Protein AF-A0A9D3BS03-F1 (afdb_monomer)

Mean predicted aligned error: 6.35 Å

Secondary structure (DSSP, 8-state):
-B-TTS-B-------S-SSPPPPTTS-GGGSPP-HHHHHHHHHHHHHTT---SPP-------HIIIIITT---HHHHTTEEEETTEEEE--SSTT--

InterPro domains:
  IPR024869 FAM20 [PTHR12450] (1-86)

Solvent-accessible surface area (backbone atoms only — not comparable to full-atom values): 6542 Å² total; per-residue (Å²): 88,78,47,97,84,75,47,74,48,91,82,65,64,83,76,68,63,91,89,61,74,83,60,87,89,54,53,82,91,70,55,81,78,46,42,66,56,54,38,50,48,30,55,49,32,52,74,74,66,67,71,78,60,71,93,57,79,90,76,94,73,57,60,57,75,71,41,57,75,6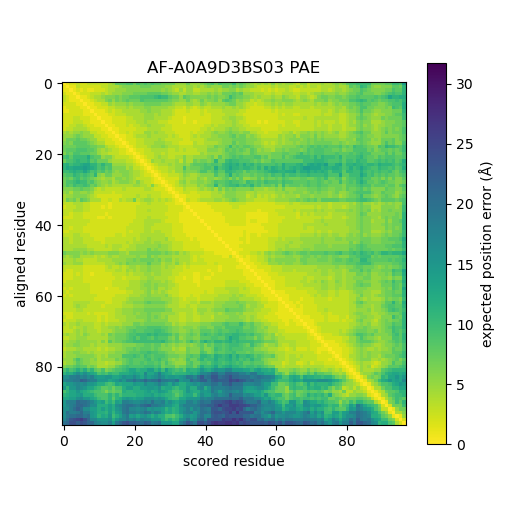4,55,84,50,67,72,62,56,68,35,53,47,78,50,99,92,46,82,45,73,46,57,99,54,102,77,49,121

Radius of gyration: 15.88 Å; Cα contacts (8 Å, |Δi|>4): 71; chains: 1; bounding box: 34×39×36 Å

Structure (mmCIF, N/CA/C/O backbone):
data_AF-A0A9D3BS03-F1
#
_entry.id   AF-A0A9D3BS03-F1
#
loop_
_atom_site.group_PDB
_atom_site.id
_atom_site.type_symbol
_atom_site.label_atom_id
_atom_site.label_alt_id
_atom_site.label_comp_id
_atom_site.label_asym_id
_atom_site.label_entity_id
_atom_site.label_seq_id
_atom_site.pdbx_PDB_ins_code
_atom_site.Cartn_x
_atom_site.Cartn_y
_atom_site.Cartn_z
_atom_site.occupancy
_atom_site.B_iso_or_equiv
_atom_site.auth_seq_id
_atom_site.auth_comp_id
_atom_site.auth_asym_id
_atom_site.auth_atom_id
_atom_site.pdbx_PDB_model_num
ATOM 1 N N . MET A 1 1 ? -3.262 -5.978 8.045 1.00 86.81 1 MET A N 1
ATOM 2 C CA . MET A 1 1 ? -4.644 -6.472 7.878 1.00 86.81 1 MET A CA 1
ATOM 3 C C . MET A 1 1 ? -4.624 -7.980 7.926 1.00 86.81 1 MET A C 1
ATOM 5 O O . MET A 1 1 ? -3.728 -8.568 7.331 1.00 86.81 1 MET A O 1
ATOM 9 N N . SER A 1 2 ? -5.587 -8.569 8.625 1.00 90.12 2 SER A N 1
ATOM 10 C CA . SER A 1 2 ? -5.770 -10.018 8.688 1.00 90.12 2 SER A CA 1
ATOM 11 C C . SER A 1 2 ? -7.009 -10.393 7.884 1.00 90.12 2 SER A C 1
ATOM 13 O O . SER A 1 2 ? -8.024 -9.702 7.958 1.00 90.12 2 SER A O 1
ATOM 15 N N . PHE A 1 3 ? -6.916 -11.460 7.102 1.00 91.31 3 PHE A N 1
ATOM 16 C CA . PHE A 1 3 ? -7.985 -11.949 6.237 1.00 91.31 3 PHE A CA 1
ATOM 17 C C . PHE A 1 3 ? -8.654 -13.198 6.838 1.00 91.31 3 PHE A C 1
ATOM 19 O O . PHE A 1 3 ? -8.053 -13.858 7.689 1.00 91.31 3 PHE A O 1
ATOM 26 N N . PRO A 1 4 ? -9.872 -13.571 6.392 1.00 91.25 4 PRO A N 1
ATOM 27 C CA . PRO A 1 4 ? -10.588 -14.740 6.918 1.00 91.25 4 PRO A CA 1
ATOM 28 C C . PRO A 1 4 ? -9.831 -16.065 6.769 1.00 91.25 4 PRO A C 1
ATOM 30 O O . PRO A 1 4 ? -10.034 -16.987 7.547 1.00 91.25 4 PRO A O 1
ATOM 33 N N . ASN A 1 5 ? -8.931 -16.155 5.790 1.00 93.94 5 ASN A N 1
ATOM 34 C CA . ASN A 1 5 ? -8.058 -17.307 5.569 1.00 93.94 5 ASN A CA 1
ATOM 35 C C . ASN A 1 5 ? -6.777 -17.268 6.424 1.00 93.94 5 ASN A C 1
ATOM 37 O O . ASN A 1 5 ? -5.781 -17.879 6.046 1.00 93.94 5 ASN A O 1
ATOM 41 N N . TYR A 1 6 ? -6.770 -16.509 7.524 1.00 92.50 6 TYR A N 1
ATOM 42 C CA . TYR A 1 6 ? -5.624 -16.289 8.417 1.00 92.50 6 TYR A CA 1
ATOM 43 C C . TYR A 1 6 ? -4.410 -15.604 7.767 1.00 92.50 6 TYR A C 1
ATOM 45 O O . TYR A 1 6 ? -3.405 -15.362 8.438 1.00 92.50 6 TYR A O 1
ATOM 53 N N . GLY A 1 7 ? -4.498 -15.241 6.484 1.00 92.56 7 GLY A N 1
ATOM 54 C CA . GLY A 1 7 ? -3.467 -14.489 5.787 1.00 92.56 7 GLY A CA 1
ATOM 55 C C . GLY A 1 7 ? -3.313 -13.089 6.372 1.00 92.56 7 GLY A C 1
ATOM 56 O O . GLY A 1 7 ? -4.282 -12.480 6.830 1.00 92.56 7 GLY A O 1
ATOM 57 N N . GLN A 1 8 ? -2.095 -12.559 6.330 1.00 93.81 8 GLN A N 1
ATOM 58 C CA . GLN A 1 8 ? -1.795 -11.209 6.790 1.00 93.81 8 GLN A CA 1
ATOM 59 C C . GLN A 1 8 ? -1.109 -10.415 5.684 1.00 93.81 8 GLN A C 1
ATOM 61 O O . GLN A 1 8 ? -0.289 -10.948 4.941 1.00 93.81 8 GLN A O 1
ATOM 66 N N . ALA A 1 9 ? -1.442 -9.131 5.589 1.00 93.44 9 ALA A N 1
ATOM 67 C CA . ALA A 1 9 ? -0.786 -8.199 4.681 1.00 93.44 9 ALA A CA 1
ATOM 68 C C . A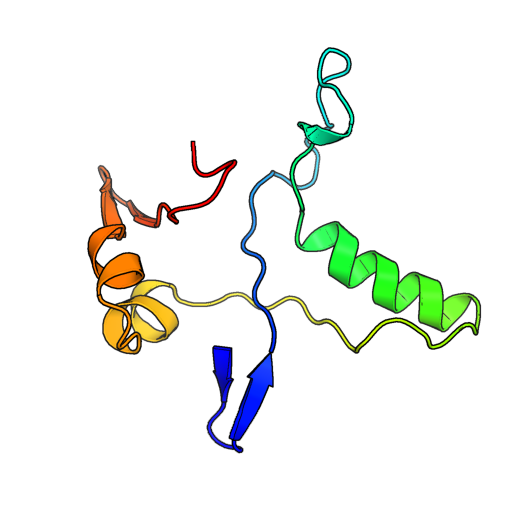LA A 1 9 ? -0.482 -6.869 5.370 1.00 93.44 9 ALA A C 1
ATOM 70 O O . ALA A 1 9 ? -1.250 -6.394 6.219 1.00 93.44 9 ALA A O 1
ATOM 71 N N . LEU A 1 10 ? 0.622 -6.248 4.959 1.00 92.88 10 LEU A N 1
ATOM 72 C CA . LEU A 1 10 ? 0.931 -4.869 5.306 1.00 92.88 10 LEU A CA 1
ATOM 73 C C . LEU A 1 10 ? 0.036 -3.926 4.493 1.00 92.88 10 LEU A C 1
ATOM 75 O O . LEU A 1 10 ? -0.232 -4.167 3.318 1.00 92.88 10 LEU A O 1
ATOM 79 N N . PHE A 1 11 ? -0.435 -2.855 5.126 1.00 90.81 11 PHE A N 1
ATOM 80 C CA . PHE A 1 11 ? -1.324 -1.881 4.502 1.00 90.81 11 PHE A CA 1
ATOM 81 C C . PHE A 1 11 ? -0.674 -0.497 4.517 1.00 90.81 11 PHE A C 1
ATOM 83 O O . PHE A 1 11 ? -0.368 0.024 5.590 1.00 90.81 11 PHE A O 1
ATOM 90 N N . LYS A 1 12 ? -0.489 0.098 3.333 1.00 90.38 12 LYS A N 1
ATOM 91 C CA . LYS A 1 12 ? -0.057 1.492 3.167 1.00 90.38 12 LYS A CA 1
ATOM 92 C C . LYS A 1 12 ? -1.203 2.299 2.542 1.00 90.38 12 LYS A C 1
ATOM 94 O O . LYS A 1 12 ? -1.578 2.002 1.407 1.00 90.38 12 LYS A O 1
ATOM 99 N N . PRO A 1 13 ? -1.786 3.287 3.248 1.00 90.25 13 PRO A N 1
ATOM 100 C CA . PRO A 1 13 ? -2.853 4.111 2.692 1.00 90.25 13 PRO A CA 1
ATOM 101 C C . PRO A 1 13 ? -2.325 5.054 1.604 1.00 90.25 13 PRO A C 1
ATOM 103 O O . PRO A 1 13 ? -1.125 5.325 1.500 1.00 90.25 13 PRO A O 1
ATOM 106 N N . LYS A 1 14 ? -3.240 5.602 0.802 1.00 88.44 14 LYS A N 1
ATOM 107 C CA . LYS A 1 14 ? -2.925 6.708 -0.103 1.00 88.44 14 LYS A CA 1
ATOM 108 C C . LYS A 1 14 ? -2.582 7.950 0.727 1.00 88.44 14 LYS A C 1
ATOM 110 O O . LYS A 1 14 ? -3.427 8.424 1.476 1.00 88.44 14 LYS A O 1
ATOM 115 N N . LYS A 1 15 ? -1.350 8.447 0.587 1.00 86.38 15 LYS A N 1
ATOM 116 C CA . LYS A 1 15 ? -0.875 9.687 1.228 1.00 86.38 15 LYS A CA 1
ATOM 117 C C . LYS A 1 15 ? -0.778 10.880 0.282 1.00 86.38 15 LYS A C 1
ATOM 119 O O . LYS A 1 15 ? -0.750 12.005 0.749 1.00 86.38 15 LYS A O 1
ATOM 124 N N . GLN A 1 16 ? -0.702 10.621 -1.019 1.00 86.69 16 GLN A N 1
ATOM 125 C CA . GLN A 1 16 ? -0.428 11.629 -2.033 1.00 86.69 16 GLN A CA 1
ATOM 126 C C . GLN A 1 16 ? -1.256 11.344 -3.290 1.00 86.69 16 GLN A C 1
ATOM 128 O O . GLN A 1 16 ? -1.589 10.176 -3.557 1.00 86.69 16 GLN A O 1
ATOM 133 N N . GLU A 1 17 ? -1.603 12.388 -4.043 1.00 89.31 17 GLU A N 1
ATOM 134 C CA . GLU A 1 17 ? -2.289 12.239 -5.325 1.00 89.31 17 GLU A CA 1
ATOM 135 C C . GLU A 1 17 ? -1.384 11.609 -6.393 1.00 89.31 17 GLU A C 1
ATOM 137 O O . GLU A 1 17 ? -0.167 11.486 -6.231 1.00 89.31 17 GLU A O 1
ATOM 142 N N . ARG A 1 18 ? -2.001 11.111 -7.472 1.00 87.44 18 ARG A N 1
ATOM 143 C CA . ARG A 1 18 ? -1.277 10.382 -8.526 1.00 87.44 18 ARG A CA 1
ATOM 144 C C . ARG A 1 18 ? -0.274 11.277 -9.250 1.00 87.44 18 ARG A C 1
ATOM 146 O O . ARG A 1 18 ? 0.850 10.839 -9.466 1.00 87.44 18 ARG A O 1
ATOM 153 N N . ASP A 1 19 ? -0.703 12.484 -9.590 1.00 88.56 19 ASP A N 1
ATOM 154 C CA . ASP A 1 19 ? 0.044 13.417 -10.440 1.00 88.56 19 ASP A CA 1
ATOM 155 C C . ASP A 1 19 ? 0.870 14.417 -9.620 1.00 88.56 19 ASP A C 1
ATOM 157 O O . ASP A 1 19 ? 1.501 15.318 -10.160 1.00 88.56 19 ASP A O 1
ATOM 161 N N . GLU A 1 20 ? 0.854 14.282 -8.295 1.00 88.56 20 GLU A N 1
ATOM 162 C CA . GLU A 1 20 ? 1.587 15.165 -7.403 1.00 88.56 20 GLU A CA 1
ATOM 163 C C . GLU A 1 20 ? 3.040 14.695 -7.290 1.00 88.56 20 GLU A C 1
ATOM 165 O O . GLU A 1 20 ? 3.324 13.527 -7.002 1.00 88.56 20 GLU A O 1
ATOM 170 N N . GLU A 1 21 ? 3.980 15.611 -7.476 1.00 85.88 21 GLU A N 1
ATOM 171 C CA . GLU A 1 21 ? 5.409 15.336 -7.353 1.00 85.88 21 GLU A CA 1
ATOM 172 C C . GLU A 1 21 ? 5.917 15.689 -5.956 1.00 85.88 21 GLU A C 1
ATOM 174 O O . GLU A 1 21 ? 5.353 16.526 -5.250 1.00 85.88 21 GLU A O 1
ATOM 179 N N . SER A 1 22 ? 6.974 15.008 -5.519 1.00 83.88 22 SER A N 1
ATOM 180 C CA . SER A 1 22 ? 7.619 15.349 -4.254 1.00 83.88 22 SER A CA 1
ATOM 181 C C . SER A 1 22 ? 8.296 16.714 -4.392 1.00 83.88 22 SER A C 1
ATOM 183 O O . SER A 1 22 ? 8.991 16.979 -5.370 1.00 83.88 22 SER A O 1
ATOM 185 N N . ASN A 1 23 ? 8.068 17.603 -3.423 1.00 85.88 23 ASN A N 1
ATOM 186 C CA . ASN A 1 23 ? 8.606 18.962 -3.464 1.00 85.88 23 ASN A CA 1
ATOM 187 C C . ASN A 1 23 ? 10.143 18.931 -3.515 1.00 85.88 23 ASN A C 1
ATOM 189 O O . ASN A 1 23 ? 10.779 18.254 -2.711 1.00 85.88 23 ASN A O 1
ATOM 193 N N . TYR A 1 24 ? 10.742 19.704 -4.419 1.00 83.94 24 TYR A N 1
ATOM 194 C CA . TYR A 1 24 ? 12.194 19.770 -4.602 1.00 83.94 24 TYR A CA 1
ATOM 195 C C . TYR A 1 24 ? 12.958 20.252 -3.355 1.00 83.94 24 TYR A C 1
ATOM 197 O O . TYR A 1 24 ? 14.125 19.917 -3.179 1.00 83.94 24 TYR A O 1
ATOM 205 N N . ASN A 1 25 ? 12.310 21.022 -2.474 1.00 88.81 25 ASN A N 1
ATOM 206 C CA . ASN A 1 25 ? 12.896 21.478 -1.207 1.00 88.81 25 ASN A CA 1
ATOM 207 C C . ASN A 1 25 ? 12.876 20.404 -0.110 1.00 88.81 25 ASN A C 1
ATOM 209 O O . ASN A 1 25 ? 13.372 20.627 0.997 1.00 88.81 25 ASN A O 1
ATOM 213 N N . LEU A 1 26 ? 12.234 19.267 -0.368 1.00 84.12 26 LEU A N 1
ATOM 214 C CA . LEU A 1 26 ? 12.056 18.210 0.605 1.00 84.12 26 LEU A CA 1
ATOM 215 C C . LEU A 1 26 ? 13.273 17.278 0.583 1.00 84.12 26 LEU A C 1
ATOM 217 O O . LEU A 1 26 ? 13.655 16.749 -0.458 1.00 84.12 26 LEU A O 1
ATOM 221 N N . TYR A 1 27 ? 13.871 17.030 1.747 1.00 85.88 27 TYR A N 1
ATOM 222 C CA . TYR A 1 27 ? 14.907 16.004 1.862 1.00 85.88 27 TYR A CA 1
ATOM 223 C C . TYR A 1 27 ? 14.329 14.598 1.634 1.00 85.88 27 TYR A C 1
ATOM 225 O O . TYR A 1 27 ? 13.166 14.339 1.941 1.00 85.88 27 TYR A O 1
ATOM 2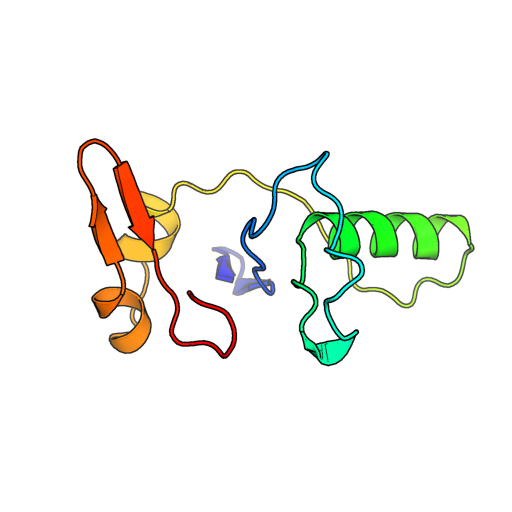33 N N . TYR A 1 28 ? 15.162 13.656 1.180 1.00 80.75 28 TYR A N 1
ATOM 234 C CA . TYR A 1 28 ? 14.745 12.280 0.861 1.00 80.75 28 TYR A CA 1
ATOM 235 C C . TYR A 1 28 ? 14.070 11.546 2.036 1.00 80.75 28 TYR A C 1
ATOM 237 O O . TYR A 1 28 ? 13.119 10.799 1.838 1.00 80.75 28 TYR A O 1
ATOM 245 N N . PHE A 1 29 ? 14.504 11.781 3.280 1.00 83.50 29 PHE A N 1
ATOM 246 C CA . PHE A 1 29 ? 13.878 11.185 4.471 1.00 83.50 29 PHE A CA 1
ATOM 247 C C . PHE A 1 29 ? 12.513 11.808 4.797 1.00 83.50 29 PHE A C 1
ATOM 249 O O . PHE A 1 29 ? 11.698 11.227 5.519 1.00 83.50 29 PHE A O 1
ATOM 256 N N . SER A 1 30 ? 12.244 12.996 4.262 1.00 83.25 30 SER A N 1
ATOM 257 C CA . SER A 1 30 ? 10.981 13.707 4.407 1.00 83.25 30 SER A CA 1
ATOM 258 C C . SER A 1 30 ? 9.965 13.314 3.334 1.00 83.25 30 SER A C 1
ATOM 260 O O . SER A 1 30 ? 8.786 13.596 3.521 1.00 83.25 30 SER A O 1
ATOM 262 N N . ASP A 1 31 ? 10.346 12.522 2.330 1.00 83.94 31 ASP A N 1
ATOM 263 C CA . ASP A 1 31 ? 9.438 12.080 1.266 1.00 83.94 31 ASP A CA 1
ATOM 264 C C . ASP A 1 31 ? 8.342 11.120 1.759 1.00 83.94 31 ASP A C 1
ATOM 266 O O . ASP A 1 31 ? 8.518 10.375 2.732 1.00 83.94 31 ASP A O 1
ATOM 270 N N . PHE A 1 32 ? 7.167 11.167 1.139 1.00 85.00 32 PHE A N 1
ATOM 271 C CA . PHE A 1 32 ? 6.037 10.338 1.536 1.00 85.00 32 PHE A CA 1
ATOM 272 C C . PHE A 1 32 ? 6.161 8.927 0.967 1.00 85.00 32 PHE A C 1
ATOM 274 O O . PHE A 1 32 ? 6.356 8.722 -0.227 1.00 85.00 32 PHE A O 1
ATOM 281 N N . GLU A 1 33 ? 5.928 7.926 1.813 1.00 85.12 33 GLU A N 1
ATOM 282 C CA . GLU A 1 33 ? 5.738 6.562 1.331 1.00 85.12 33 GLU A CA 1
ATOM 283 C C . GLU A 1 33 ? 4.372 6.426 0.649 1.00 85.12 33 GLU A C 1
ATOM 285 O O . GLU A 1 33 ? 3.324 6.625 1.275 1.00 85.12 33 GLU A O 1
ATOM 290 N N . ARG A 1 34 ? 4.378 6.060 -0.637 1.00 89.69 34 ARG A N 1
ATOM 291 C CA . ARG A 1 34 ? 3.168 5.944 -1.460 1.00 89.69 34 ARG A CA 1
ATOM 292 C C . ARG A 1 34 ? 2.842 4.485 -1.756 1.00 89.69 34 ARG A C 1
ATOM 294 O O . ARG A 1 34 ? 3.699 3.729 -2.199 1.00 89.69 34 ARG A O 1
ATOM 301 N N . HIS A 1 35 ? 1.565 4.124 -1.647 1.00 92.94 35 HIS A N 1
ATOM 302 C CA . HIS A 1 35 ? 1.060 2.819 -2.095 1.00 92.94 35 HIS A CA 1
ATOM 303 C C . HIS A 1 35 ? 1.383 2.511 -3.574 1.00 92.94 35 HIS A C 1
ATOM 305 O O . HIS A 1 35 ? 1.664 1.366 -3.915 1.00 92.94 35 HIS A O 1
ATOM 311 N N . ASN A 1 36 ? 1.406 3.534 -4.440 1.00 92.94 36 ASN A N 1
ATOM 312 C CA . ASN A 1 36 ? 1.761 3.393 -5.857 1.00 92.94 36 ASN A CA 1
ATOM 313 C C . ASN A 1 36 ? 3.170 2.818 -6.054 1.00 92.94 36 ASN A C 1
ATOM 315 O O . ASN A 1 36 ? 3.361 1.976 -6.928 1.00 92.94 36 ASN A O 1
ATOM 319 N N . ALA A 1 37 ? 4.137 3.258 -5.240 1.00 93.44 37 ALA A N 1
ATOM 320 C CA . ALA A 1 37 ? 5.523 2.817 -5.346 1.00 93.44 37 ALA A CA 1
ATOM 321 C C . ALA A 1 37 ? 5.656 1.326 -5.011 1.00 93.44 37 ALA A C 1
ATOM 323 O O . ALA A 1 37 ? 6.329 0.607 -5.737 1.00 93.44 37 ALA A O 1
ATOM 324 N N . GLU A 1 38 ? 4.949 0.843 -3.986 1.00 94.69 38 GLU A N 1
ATOM 325 C CA . GLU A 1 38 ? 4.945 -0.580 -3.610 1.00 94.69 38 GLU A CA 1
ATOM 326 C C . GLU A 1 38 ? 4.396 -1.475 -4.731 1.00 94.69 38 GLU A C 1
ATOM 328 O O . GLU A 1 38 ? 4.990 -2.496 -5.079 1.00 94.69 38 GLU A O 1
ATOM 333 N N . ILE A 1 39 ? 3.272 -1.070 -5.335 1.00 95.50 39 ILE A N 1
ATOM 334 C CA . ILE A 1 39 ? 2.643 -1.817 -6.433 1.00 95.50 39 ILE A CA 1
ATOM 335 C C . ILE A 1 39 ? 3.563 -1.816 -7.661 1.00 95.50 39 ILE A C 1
ATOM 337 O O . ILE A 1 39 ? 3.822 -2.866 -8.249 1.00 95.50 39 ILE A O 1
ATOM 341 N N . ALA A 1 40 ? 4.084 -0.646 -8.040 1.00 95.62 40 ALA A N 1
ATOM 342 C CA . ALA A 1 40 ? 4.968 -0.510 -9.192 1.00 95.62 40 ALA A CA 1
ATOM 343 C C . ALA A 1 40 ? 6.277 -1.288 -9.005 1.00 95.62 40 ALA A C 1
ATOM 345 O O . ALA A 1 40 ? 6.711 -1.968 -9.934 1.00 95.62 40 ALA A O 1
ATOM 346 N N . ALA A 1 41 ? 6.870 -1.244 -7.809 1.00 95.81 41 ALA A N 1
ATOM 347 C CA . ALA A 1 41 ? 8.101 -1.957 -7.497 1.00 95.81 41 ALA A CA 1
ATOM 348 C C . ALA A 1 41 ? 7.925 -3.470 -7.666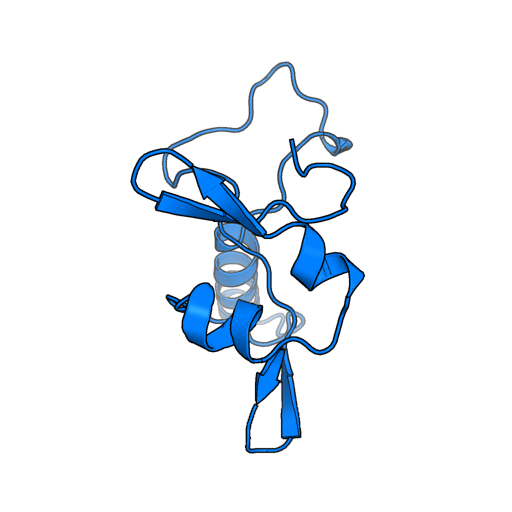 1.00 95.81 41 ALA A C 1
ATOM 350 O O . ALA A 1 41 ? 8.747 -4.097 -8.329 1.00 95.81 41 ALA A O 1
ATOM 351 N N . PHE A 1 42 ? 6.825 -4.048 -7.167 1.00 96.75 42 PHE A N 1
ATOM 352 C CA . PHE A 1 42 ? 6.528 -5.470 -7.365 1.00 96.75 42 PHE A CA 1
ATOM 353 C C . PHE A 1 42 ? 6.457 -5.854 -8.852 1.00 96.75 42 PHE A C 1
ATOM 355 O O . PHE A 1 42 ? 7.068 -6.836 -9.281 1.00 96.75 42 PHE A O 1
ATOM 362 N N . HIS A 1 43 ? 5.741 -5.071 -9.664 1.00 97.12 43 HIS A N 1
ATOM 363 C CA . HIS A 1 43 ? 5.644 -5.339 -11.100 1.00 97.12 43 HIS A CA 1
ATOM 364 C C . HIS A 1 43 ? 6.982 -5.155 -11.825 1.00 97.12 43 HIS A C 1
ATOM 366 O O . HIS A 1 43 ? 7.315 -5.962 -12.693 1.00 97.12 43 HIS A O 1
ATOM 372 N N . LEU A 1 44 ? 7.764 -4.143 -11.449 1.00 97.06 44 LEU A N 1
ATOM 373 C CA . LEU A 1 44 ? 9.081 -3.887 -12.020 1.00 97.06 44 LEU A CA 1
ATOM 374 C C . LEU A 1 44 ? 10.065 -5.020 -11.696 1.00 97.06 44 LEU A C 1
ATOM 376 O O . LEU A 1 44 ? 10.707 -5.549 -12.597 1.00 97.06 44 LEU A O 1
ATOM 380 N N . ASP A 1 45 ? 10.133 -5.447 -10.435 1.00 96.94 45 ASP A N 1
ATOM 381 C CA . ASP A 1 45 ? 10.969 -6.561 -9.971 1.00 96.94 45 ASP A CA 1
ATOM 382 C C . ASP A 1 45 ? 10.604 -7.884 -10.661 1.00 96.94 45 ASP A C 1
ATOM 384 O O . ASP A 1 45 ? 11.484 -8.672 -11.028 1.00 96.94 45 ASP A O 1
ATOM 388 N N . ARG A 1 46 ? 9.309 -8.094 -10.932 1.00 96.12 46 ARG A N 1
ATOM 389 C CA . ARG A 1 46 ? 8.825 -9.231 -11.720 1.00 96.12 46 ARG A CA 1
ATOM 390 C C . ARG A 1 46 ? 9.279 -9.163 -13.181 1.00 96.12 46 ARG A C 1
ATOM 392 O O . ARG A 1 46 ? 9.700 -10.191 -13.708 1.00 96.12 46 ARG A O 1
ATOM 399 N N . ILE A 1 47 ? 9.183 -7.998 -13.831 1.00 97.06 47 ILE A N 1
ATOM 400 C CA . ILE A 1 47 ? 9.587 -7.805 -15.238 1.00 97.06 47 ILE A CA 1
ATOM 401 C C . ILE A 1 47 ? 11.104 -7.953 -15.399 1.00 97.06 47 ILE A C 1
ATOM 403 O O . ILE A 1 47 ? 11.556 -8.591 -16.345 1.00 97.06 47 ILE A O 1
ATOM 407 N N . LEU A 1 48 ? 11.883 -7.432 -14.450 1.00 97.00 48 LEU A N 1
ATOM 408 C CA . LEU A 1 48 ? 13.344 -7.552 -14.431 1.00 97.00 48 LEU A CA 1
ATOM 409 C C . LEU A 1 48 ? 13.835 -8.955 -14.030 1.00 97.00 48 LEU A C 1
ATOM 411 O O . LEU A 1 48 ? 15.029 -9.231 -14.090 1.00 97.00 48 LEU A O 1
ATOM 415 N N . GLY A 1 49 ? 12.932 -9.855 -13.626 1.00 96.19 49 GLY A N 1
ATOM 416 C CA . GLY A 1 49 ? 13.258 -11.241 -13.292 1.00 96.19 49 GLY A CA 1
ATOM 417 C C . GLY A 1 49 ? 13.918 -11.437 -11.925 1.00 96.19 49 GLY A C 1
ATOM 418 O O . GLY A 1 49 ? 14.353 -12.547 -11.626 1.00 96.19 49 GLY A O 1
ATOM 419 N N . TYR A 1 50 ? 13.967 -10.405 -11.081 1.00 96.38 50 TYR A N 1
ATOM 420 C CA . TYR A 1 50 ? 14.600 -10.464 -9.763 1.00 96.38 50 TYR A CA 1
ATOM 421 C C . TYR A 1 50 ? 13.799 -11.295 -8.754 1.00 96.38 50 TYR A C 1
ATOM 423 O O . TYR A 1 50 ? 14.400 -12.084 -8.025 1.00 96.38 50 TYR A O 1
ATOM 431 N N . ARG A 1 51 ? 12.462 -11.168 -8.742 1.00 94.50 51 ARG A N 1
ATOM 432 C CA . ARG A 1 51 ? 11.533 -11.918 -7.865 1.00 94.50 51 ARG A CA 1
ATOM 433 C C . ARG A 1 51 ? 11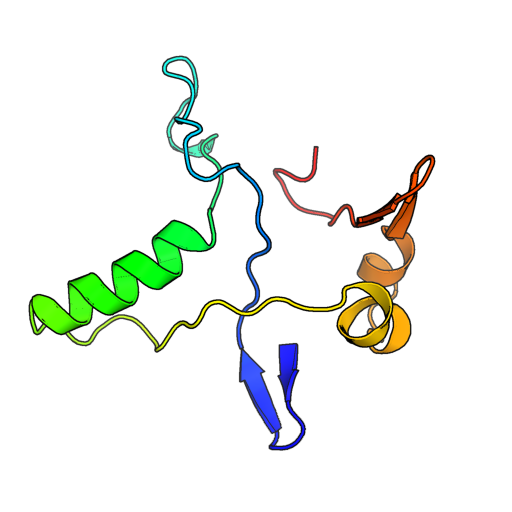.871 -11.809 -6.370 1.00 94.50 51 ARG A C 1
ATOM 435 O O . ARG A 1 51 ? 11.803 -12.797 -5.640 1.00 94.50 51 ARG A O 1
ATOM 442 N N . ARG A 1 52 ? 12.264 -10.620 -5.918 1.00 96.00 52 ARG A N 1
ATOM 443 C CA . ARG A 1 52 ? 12.673 -10.335 -4.532 1.00 96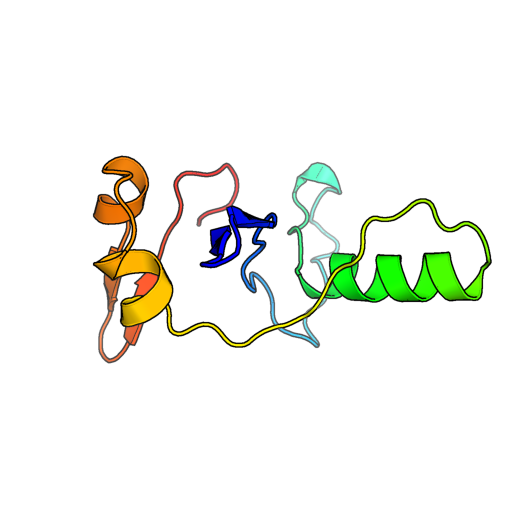.00 52 ARG A CA 1
ATOM 444 C C . ARG A 1 52 ? 11.584 -9.637 -3.729 1.00 96.00 52 ARG A C 1
ATOM 446 O O . ARG A 1 52 ? 11.601 -9.704 -2.503 1.00 96.00 52 ARG A O 1
ATOM 453 N N . ILE A 1 53 ? 10.662 -8.955 -4.403 1.00 95.31 53 ILE A N 1
ATOM 454 C CA . ILE A 1 53 ? 9.630 -8.147 -3.749 1.00 95.31 53 ILE A CA 1
ATOM 455 C C . ILE A 1 53 ? 8.399 -9.023 -3.467 1.00 95.31 53 ILE A C 1
ATOM 457 O O . ILE A 1 53 ? 7.957 -9.755 -4.360 1.00 95.31 53 ILE A O 1
ATOM 461 N N . PRO A 1 54 ? 7.827 -8.980 -2.246 1.00 95.94 54 PRO A N 1
ATOM 462 C CA . PRO A 1 54 ? 6.609 -9.723 -1.941 1.00 95.94 54 PRO A CA 1
ATOM 463 C C . PRO A 1 54 ? 5.447 -9.265 -2.841 1.00 95.94 54 PRO A C 1
ATOM 465 O O . PRO A 1 54 ? 5.417 -8.107 -3.251 1.00 95.94 54 PRO A O 1
ATOM 468 N N . PRO A 1 55 ? 4.460 -10.126 -3.143 1.00 95.94 55 PRO A N 1
ATOM 469 C CA . PRO A 1 55 ? 3.295 -9.721 -3.923 1.00 95.94 55 PRO A CA 1
ATOM 470 C C . PRO A 1 55 ? 2.526 -8.563 -3.278 1.00 95.94 55 PRO A C 1
ATOM 472 O O . PRO A 1 55 ? 2.116 -8.650 -2.120 1.00 95.94 55 PRO A O 1
ATOM 475 N N . VAL A 1 56 ? 2.288 -7.501 -4.052 1.00 96.12 56 VAL A N 1
ATOM 476 C CA . VAL A 1 56 ? 1.530 -6.314 -3.626 1.00 96.12 56 VAL A CA 1
ATOM 477 C C . VAL A 1 56 ? 0.365 -6.072 -4.581 1.00 96.12 56 VAL A C 1
ATOM 479 O O . VAL A 1 56 ? 0.510 -6.195 -5.796 1.00 96.12 56 VAL A O 1
ATOM 482 N N . VAL A 1 57 ? -0.796 -5.703 -4.032 1.00 95.50 57 VAL A N 1
ATOM 483 C CA . VAL A 1 57 ? -1.998 -5.352 -4.802 1.00 95.50 57 VAL A CA 1
ATOM 484 C C . VAL A 1 57 ? -2.631 -4.066 -4.278 1.00 95.50 57 VAL A C 1
ATOM 486 O O . VAL A 1 57 ? -2.634 -3.804 -3.076 1.00 95.50 57 VAL A O 1
ATOM 489 N N . GLY A 1 58 ? -3.197 -3.268 -5.185 1.00 94.50 58 GLY A N 1
ATOM 490 C CA . GLY A 1 58 ? -4.030 -2.118 -4.833 1.00 94.50 58 GLY A CA 1
ATOM 491 C C . GLY A 1 58 ? -5.479 -2.538 -4.589 1.00 94.50 58 GLY A C 1
ATOM 492 O O . GLY A 1 58 ? -6.036 -3.323 -5.355 1.00 94.50 58 GLY A O 1
ATOM 493 N N . ARG A 1 59 ? -6.105 -2.007 -3.534 1.00 94.44 59 ARG A N 1
ATOM 494 C CA . ARG A 1 59 ? -7.516 -2.251 -3.205 1.00 94.44 59 ARG A CA 1
ATOM 495 C C . ARG A 1 59 ? -8.154 -0.993 -2.626 1.00 94.44 59 ARG A C 1
ATOM 497 O O . ARG A 1 59 ? -7.571 -0.347 -1.759 1.00 94.44 59 ARG A O 1
ATOM 504 N N . LEU A 1 60 ? -9.376 -0.693 -3.063 1.00 93.00 60 LEU A N 1
ATOM 505 C CA . LEU A 1 60 ? -10.238 0.275 -2.388 1.00 93.00 60 LEU A CA 1
ATOM 506 C C . LEU A 1 60 ? -10.851 -0.394 -1.156 1.00 93.00 60 LEU A C 1
ATOM 508 O O . LEU A 1 60 ? -11.496 -1.435 -1.268 1.00 93.00 60 LEU A O 1
ATOM 512 N N . VAL A 1 61 ? -10.603 0.186 0.015 1.00 90.19 61 VAL A N 1
ATOM 513 C CA . VAL A 1 61 ? -11.023 -0.352 1.315 1.00 90.19 61 VAL A CA 1
ATOM 514 C C . VAL A 1 61 ? -12.014 0.618 1.942 1.00 90.19 61 VAL A C 1
ATOM 516 O O . VAL A 1 61 ? -11.731 1.814 2.043 1.00 90.19 61 VAL A O 1
ATOM 519 N N . ASN A 1 62 ? -13.167 0.117 2.391 1.00 89.00 62 ASN A N 1
ATOM 520 C CA . ASN A 1 62 ? -14.094 0.923 3.175 1.00 89.00 62 ASN A CA 1
ATOM 521 C C . ASN A 1 62 ? -13.544 1.091 4.594 1.00 89.00 62 ASN A C 1
ATOM 523 O O . ASN A 1 62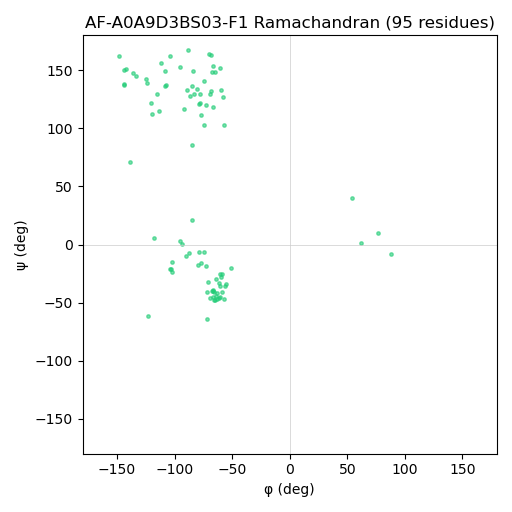 ? -13.645 0.201 5.433 1.00 89.00 62 ASN A O 1
ATOM 527 N N . VAL A 1 63 ? -12.986 2.265 4.863 1.00 86.00 63 VAL A N 1
ATOM 528 C CA . VAL A 1 63 ? -12.290 2.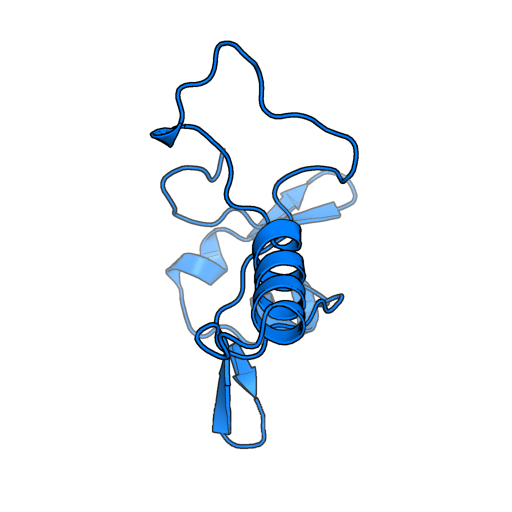576 6.114 1.00 86.00 63 VAL A CA 1
ATOM 529 C C . VAL A 1 63 ? -13.187 2.433 7.358 1.00 86.00 63 VAL A C 1
ATOM 531 O O . VAL A 1 63 ? -12.689 2.096 8.430 1.00 86.00 63 VAL A O 1
ATOM 534 N N . ILE A 1 64 ? -14.507 2.619 7.232 1.00 86.38 64 ILE A N 1
ATOM 535 C CA . ILE A 1 64 ? -15.452 2.418 8.344 1.00 86.38 64 ILE A CA 1
ATOM 536 C C . ILE A 1 64 ? -15.593 0.924 8.628 1.00 86.38 64 ILE A C 1
ATOM 538 O O . ILE A 1 64 ? -15.168 0.439 9.674 1.00 86.38 64 ILE A O 1
ATOM 542 N N . LYS A 1 65 ? -16.129 0.191 7.650 1.00 89.50 65 LYS A N 1
ATOM 543 C CA . LYS A 1 65 ? -16.524 -1.209 7.829 1.00 89.50 65 LYS A CA 1
ATOM 544 C C . LYS A 1 65 ? -15.339 -2.160 7.960 1.00 89.50 65 LYS A C 1
ATOM 546 O O . LYS A 1 65 ? -15.455 -3.175 8.629 1.00 89.50 65 LYS A O 1
ATOM 551 N N . GLU A 1 66 ? -14.223 -1.872 7.293 1.00 88.00 66 GLU A N 1
ATOM 552 C CA . GLU A 1 66 ? -13.085 -2.796 7.193 1.00 88.00 66 GLU A CA 1
ATOM 553 C C . GLU A 1 66 ? -11.921 -2.433 8.124 1.00 88.00 66 GLU A C 1
ATOM 555 O O . GLU A 1 66 ? -11.035 -3.262 8.324 1.00 88.00 66 GLU A O 1
ATOM 560 N N . ILE A 1 67 ? -11.894 -1.218 8.688 1.00 88.06 67 ILE A N 1
ATOM 561 C CA . ILE A 1 67 ? -10.817 -0.781 9.591 1.00 88.06 67 ILE A CA 1
ATOM 562 C C . ILE A 1 67 ? -11.382 -0.343 10.940 1.00 88.06 67 ILE A C 1
ATOM 564 O O . ILE A 1 67 ? -11.043 -0.949 11.954 1.00 88.06 67 ILE A O 1
ATOM 568 N N . LYS A 1 68 ? -12.240 0.684 10.976 1.00 86.00 68 LYS A N 1
ATOM 569 C CA . LYS A 1 68 ? -12.746 1.253 12.235 1.00 86.00 68 LYS A CA 1
ATOM 570 C C . LYS A 1 68 ? -13.564 0.247 13.048 1.00 86.00 68 LYS A C 1
ATOM 572 O O . LYS A 1 68 ? -13.329 0.120 14.243 1.00 86.00 68 LYS A O 1
ATOM 577 N N . ASP A 1 69 ? -14.486 -0.465 12.408 1.00 88.31 69 ASP A N 1
ATOM 578 C CA . ASP A 1 69 ? -15.413 -1.363 13.110 1.00 88.31 69 ASP A CA 1
ATOM 579 C C . ASP A 1 69 ? -14.771 -2.717 13.474 1.00 88.31 69 ASP A C 1
ATOM 581 O O . ASP A 1 69 ? -15.271 -3.431 14.339 1.00 88.31 69 ASP A O 1
ATOM 585 N N . VAL A 1 70 ? -13.648 -3.067 12.833 1.00 90.31 70 VAL A N 1
ATOM 586 C CA . VAL A 1 70 ? -12.956 -4.361 13.003 1.00 90.31 70 VAL A CA 1
ATOM 587 C C . VAL A 1 70 ? -11.703 -4.241 13.878 1.00 90.31 70 VAL A C 1
ATOM 589 O O . VAL A 1 70 ? -11.229 -5.238 14.423 1.00 90.31 70 VAL A O 1
ATOM 592 N N . THR A 1 71 ? -11.131 -3.041 14.029 1.00 86.88 71 THR A N 1
ATOM 593 C CA . THR A 1 71 ? -9.890 -2.870 14.792 1.00 86.88 71 THR A CA 1
ATOM 594 C C . THR A 1 71 ? -10.101 -3.088 16.289 1.00 86.88 71 THR A C 1
ATOM 596 O O . THR A 1 71 ? -10.949 -2.467 16.927 1.00 86.88 71 THR A O 1
ATOM 599 N N . THR A 1 72 ? -9.259 -3.928 16.885 1.00 88.94 72 THR A N 1
ATOM 600 C CA . THR A 1 72 ? -9.154 -4.081 18.343 1.00 88.94 72 THR A CA 1
ATOM 601 C C . THR A 1 72 ? -8.121 -3.128 18.952 1.00 88.94 72 THR A C 1
ATOM 603 O O . THR A 1 72 ? -8.044 -2.993 20.175 1.00 88.94 72 THR A O 1
ATOM 606 N N . ASP A 1 73 ? -7.317 -2.452 18.121 1.00 87.75 73 ASP A N 1
ATOM 607 C CA . ASP A 1 73 ? -6.299 -1.509 18.578 1.00 87.75 73 ASP A CA 1
ATOM 608 C C . ASP A 1 73 ? -6.934 -0.175 18.988 1.00 87.75 73 ASP A C 1
ATOM 610 O O . ASP A 1 73 ? -7.407 0.610 18.161 1.00 87.75 73 ASP A O 1
ATOM 614 N N . ARG A 1 74 ? -6.886 0.106 20.295 1.00 85.06 74 ARG A N 1
ATOM 615 C CA . ARG A 1 74 ? -7.398 1.344 20.892 1.00 85.06 74 ARG A CA 1
ATOM 616 C C . ARG A 1 74 ? -6.657 2.594 20.419 1.00 85.06 74 ARG A C 1
ATOM 618 O O . ARG A 1 74 ? -7.262 3.664 20.408 1.00 85.06 74 ARG A O 1
ATOM 625 N N . LYS A 1 75 ? -5.370 2.496 20.064 1.00 85.31 75 LYS A N 1
ATOM 626 C CA . LYS A 1 75 ? -4.600 3.643 19.556 1.00 85.31 75 LYS A CA 1
ATOM 627 C C . LYS A 1 75 ? -5.107 4.040 18.179 1.00 85.31 75 LYS A C 1
ATOM 629 O O . LYS A 1 75 ? -5.379 5.213 17.967 1.00 85.31 75 LYS A O 1
ATOM 634 N N . LEU A 1 76 ? -5.308 3.060 17.300 1.00 84.12 76 LEU A N 1
ATOM 635 C CA . LEU A 1 76 ? -5.870 3.286 15.971 1.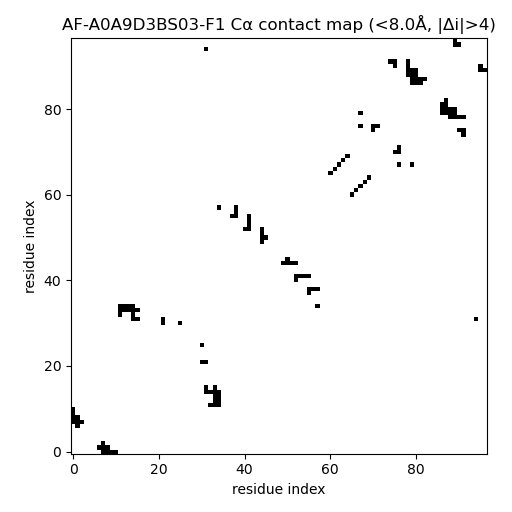00 84.12 76 LEU A CA 1
ATOM 636 C C . LEU A 1 76 ? -7.339 3.729 16.034 1.00 84.12 76 LEU A C 1
ATOM 638 O O . LEU A 1 76 ? -7.747 4.629 15.313 1.00 84.12 76 LEU A O 1
ATOM 642 N N . ALA A 1 77 ? -8.140 3.146 16.928 1.00 83.81 77 ALA A N 1
ATOM 643 C CA . ALA A 1 77 ? -9.554 3.500 17.060 1.00 83.81 77 ALA A CA 1
ATOM 644 C C . ALA A 1 77 ? -9.775 4.976 17.452 1.00 83.81 77 ALA A C 1
ATOM 646 O O . ALA A 1 77 ? -10.755 5.589 17.035 1.00 83.81 77 ALA A O 1
ATOM 647 N N . ARG A 1 78 ? -8.862 5.560 18.240 1.00 83.81 78 ARG A N 1
ATOM 648 C CA . ARG A 1 78 ? -8.962 6.949 18.722 1.00 83.81 78 ARG A CA 1
ATOM 649 C C . ARG A 1 78 ? -8.593 8.005 17.687 1.00 83.81 78 ARG A C 1
ATOM 651 O O . ARG A 1 78 ? -8.895 9.171 17.903 1.00 83.81 78 ARG A O 1
ATOM 658 N N . THR A 1 79 ? -7.929 7.627 16.601 1.00 82.19 79 THR A N 1
ATOM 659 C CA . THR A 1 79 ? -7.454 8.583 15.595 1.00 82.19 79 THR A CA 1
ATOM 660 C C . THR A 1 79 ? -8.433 8.778 14.433 1.00 82.19 79 THR A C 1
ATOM 662 O O . THR A 1 79 ? -8.173 9.576 13.530 1.00 82.19 79 THR A O 1
ATOM 665 N N . PHE A 1 80 ? -9.574 8.083 14.460 1.00 82.25 80 PHE A N 1
ATOM 666 C CA . PHE A 1 80 ? -10.705 8.345 13.573 1.00 82.25 80 PHE A CA 1
ATOM 667 C C . PHE A 1 80 ? -11.495 9.562 14.050 1.00 82.25 80 PHE A C 1
ATOM 669 O O . PHE A 1 80 ? -11.934 9.612 15.198 1.00 82.25 80 PHE A O 1
ATOM 676 N N . PHE A 1 81 ? -11.751 10.502 13.147 1.00 81.75 81 PHE A N 1
ATOM 677 C CA . PHE A 1 81 ? -12.560 11.684 13.426 1.00 81.75 81 PHE A CA 1
ATOM 678 C C . PHE A 1 81 ? -13.384 12.067 12.196 1.00 81.75 81 PHE A C 1
ATOM 680 O O . PHE A 1 81 ? -13.007 11.815 11.050 1.00 81.75 81 PHE A O 1
ATOM 687 N N . THR A 1 82 ? -14.542 12.666 12.440 1.00 78.31 82 THR A N 1
ATOM 688 C CA . THR A 1 82 ? -15.441 13.106 11.374 1.00 78.31 82 THR A CA 1
ATOM 689 C C . THR A 1 82 ? -15.115 14.552 11.032 1.00 78.31 82 THR A C 1
ATOM 691 O O . THR A 1 82 ? -15.256 15.433 11.877 1.00 78.31 82 THR A O 1
ATOM 694 N N . SER A 1 83 ? -14.676 14.798 9.801 1.00 75.56 83 SER A N 1
ATOM 695 C CA . SER A 1 83 ? -14.606 16.150 9.242 1.00 75.56 83 SER A CA 1
ATOM 696 C C . SER A 1 83 ? -15.943 16.511 8.579 1.00 75.56 83 SER A C 1
ATOM 698 O O . SER A 1 83 ? -16.774 15.617 8.383 1.00 75.56 83 SER A O 1
ATOM 700 N N . PRO A 1 84 ? -16.194 17.784 8.223 1.00 70.94 84 PRO A N 1
ATOM 701 C CA . PRO A 1 84 ? -17.437 18.177 7.565 1.00 70.94 84 PRO A CA 1
ATOM 702 C C . PRO A 1 84 ? -17.645 17.381 6.263 1.00 70.94 84 PRO A C 1
ATOM 704 O O . PRO A 1 84 ? -17.002 17.636 5.250 1.00 70.94 84 PRO A O 1
ATOM 707 N N . GLY A 1 85 ? -18.526 16.376 6.304 1.00 68.50 85 GLY A N 1
ATOM 708 C CA . GLY A 1 85 ? -18.905 15.548 5.154 1.00 68.50 85 GLY A CA 1
ATOM 709 C C . GLY A 1 85 ? -18.050 14.303 4.873 1.00 68.50 85 GLY A C 1
ATOM 710 O O . GLY A 1 85 ? -18.459 13.498 4.041 1.00 68.50 85 GLY A O 1
ATOM 711 N N . THR A 1 86 ? -16.916 14.077 5.552 1.00 68.12 86 THR A N 1
ATOM 712 C CA . THR A 1 86 ? -16.078 12.873 5.336 1.00 68.12 86 THR A CA 1
ATOM 713 C C . THR A 1 86 ? -15.436 12.348 6.624 1.00 68.12 86 THR A C 1
ATOM 715 O O . THR A 1 86 ? -14.953 13.117 7.459 1.00 68.12 86 THR A O 1
ATOM 718 N N . LEU A 1 87 ? -15.421 11.018 6.799 1.00 69.44 87 LEU A N 1
ATOM 719 C CA . LEU A 1 87 ? -14.668 10.382 7.884 1.00 69.44 87 LEU A CA 1
ATOM 720 C C . LEU A 1 87 ? -13.191 10.313 7.500 1.00 69.44 87 LEU A C 1
ATOM 722 O O . LEU A 1 87 ? -12.840 9.650 6.524 1.00 69.44 87 LEU A O 1
ATOM 726 N N . ASN A 1 88 ? -12.344 10.925 8.320 1.00 71.06 88 ASN A N 1
ATOM 727 C CA . ASN A 1 88 ? -10.903 10.900 8.147 1.00 71.06 88 ASN A CA 1
ATOM 728 C C . ASN A 1 88 ? -10.246 10.030 9.221 1.00 71.06 88 ASN A C 1
ATOM 730 O O . ASN A 1 88 ? -10.728 9.891 10.350 1.00 71.06 88 ASN A O 1
ATOM 734 N N . LEU A 1 89 ? -9.123 9.430 8.841 1.00 66.12 89 LEU A N 1
ATOM 735 C CA . LEU A 1 89 ? -8.270 8.648 9.720 1.00 66.12 89 LEU A CA 1
ATOM 736 C C . LEU A 1 89 ? -6.891 9.306 9.754 1.00 66.12 89 LEU A C 1
ATOM 738 O O . LEU A 1 89 ? -6.167 9.251 8.761 1.00 66.12 89 LEU A O 1
ATOM 742 N N . HIS A 1 90 ? -6.499 9.861 10.900 1.00 67.25 90 HIS A N 1
ATOM 743 C CA . HIS A 1 90 ? -5.078 10.083 11.172 1.00 67.25 90 HIS A CA 1
ATOM 744 C C . HIS A 1 90 ? -4.491 8.783 11.721 1.00 67.25 90 HIS A C 1
ATOM 746 O O . HIS A 1 90 ? -5.185 8.006 12.358 1.00 67.25 90 HIS A O 1
ATOM 752 N N . THR A 1 91 ? -3.224 8.480 11.483 1.00 58.59 91 THR A N 1
ATOM 753 C CA . THR A 1 91 ? -2.552 7.378 12.200 1.00 58.59 91 THR A CA 1
ATOM 754 C C . THR A 1 91 ? -1.504 7.983 13.124 1.00 58.59 91 THR A C 1
ATOM 756 O O . THR A 1 91 ? -1.077 9.105 12.909 1.00 58.59 91 THR A O 1
ATOM 759 N N . ALA A 1 92 ? -1.087 7.314 14.192 1.00 52.00 92 ALA A N 1
ATOM 760 C CA . ALA A 1 92 ? 0.024 7.813 15.004 1.00 52.00 92 ALA A CA 1
ATOM 761 C C . ALA A 1 92 ? 1.349 7.350 14.366 1.00 52.00 92 ALA A C 1
ATOM 763 O O . ALA A 1 92 ? 1.847 6.277 14.691 1.00 52.00 92 ALA A O 1
ATOM 764 N N . CYS A 1 93 ? 1.881 8.100 13.397 1.00 54.53 93 CYS A N 1
ATOM 765 C CA . CYS A 1 93 ? 3.170 7.827 12.746 1.00 54.53 93 CYS A CA 1
ATOM 766 C C . CYS A 1 93 ? 3.845 9.147 12.323 1.00 54.53 93 CYS A C 1
ATOM 768 O O . CYS A 1 93 ? 3.196 10.185 12.240 1.00 54.53 93 CYS A O 1
ATOM 770 N N . LEU A 1 94 ? 5.155 9.095 12.051 1.00 46.34 94 LEU A N 1
ATOM 771 C CA . LEU A 1 94 ? 6.061 10.235 11.819 1.00 46.34 94 LEU A CA 1
ATOM 772 C C . LEU A 1 94 ? 5.585 11.273 10.774 1.00 46.34 94 LEU A C 1
ATOM 774 O O . LEU A 1 94 ? 6.064 12.399 10.780 1.00 46.34 94 LEU A O 1
ATOM 778 N N . LYS A 1 95 ? 4.663 10.896 9.876 1.00 55.56 95 LYS A N 1
ATOM 779 C CA . LYS A 1 95 ? 4.045 11.754 8.847 1.00 55.56 95 LYS A CA 1
ATOM 780 C C . LYS A 1 95 ? 2.558 11.456 8.746 1.00 55.56 95 LYS A C 1
ATOM 782 O O . LYS A 1 95 ? 2.111 10.760 7.823 1.00 55.56 95 LYS A O 1
ATOM 787 N N . CYS A 1 96 ? 1.848 11.867 9.783 1.00 53.28 96 CYS A N 1
ATOM 788 C CA . CYS A 1 96 ? 0.396 11.766 9.874 1.00 53.28 96 CYS A CA 1
ATOM 789 C C . CYS A 1 96 ? -0.300 13.121 9.984 1.00 53.28 96 CYS A C 1
ATOM 791 O O . CYS A 1 96 ? -1.519 13.149 10.158 1.00 53.28 96 CYS A O 1
ATOM 793 N N . PHE A 1 97 ? 0.494 14.185 9.866 1.00 39.56 97 PHE A N 1
ATOM 794 C CA . PHE A 1 97 ? 0.079 15.519 9.468 1.00 39.56 97 PHE A CA 1
ATOM 795 C C . PHE A 1 97 ? 0.267 15.659 7.962 1.00 39.56 97 PHE A C 1
ATOM 797 O O . PHE A 1 97 ? 1.249 15.058 7.456 1.00 39.56 97 PHE A O 1
#

Sequence (97 aa):
MSFPNYGQALFKPKKQERDEESNYNLYYFSDFERHNAEIAAFHLDRILGYRRIPPVVGRLVNVIKEIKDVTTDRKLARTFFTSPGTLNLHTACLKCF

pLDDT: mean 85.43, std 11.99, range [39.56, 97.12]

Nearest PDB structures (foldseek):
  5yh0-assembly1_K  TM=9.907E-01  e=5.848E-07  Danio rerio
  5yh0-assembly1_F  TM=9.945E-01  e=7.181E-07  Danio rerio
  5yh0-assembly1_D  TM=9.929E-01  e=1.083E-06  Danio rerio
  5yh0-assembly1_C  TM=9.937E-01  e=9.444E-07  Danio rerio

Foldseek 3Di:
DADPVRDDDDDDDAPDDPPDDDDPPADPVRDDDGLVCLQVVCVVCVVVVNNPRPDHDDDDDDCVPRPQVPDPDPQQVVQWDDDVPDIDGQHPDPPSD

Organism: Nothobranchius furzeri (NCBI:txid105023)